Protein AF-A0A6A0A6Q1-F1 (afdb_monomer_lite)

Radius of gyration: 16.37 Å; chains: 1; bounding box: 39×32×51 Å

Structure (mmCIF, N/CA/C/O backbone):
data_AF-A0A6A0A6Q1-F1
#
_entry.id   AF-A0A6A0A6Q1-F1
#
loop_
_atom_site.group_PDB
_atom_site.id
_atom_site.type_symbol
_atom_site.label_atom_id
_atom_site.label_alt_id
_atom_site.label_comp_id
_atom_site.label_asym_id
_atom_site.label_entity_id
_atom_site.label_seq_id
_atom_site.pdbx_PDB_ins_code
_atom_site.Cartn_x
_atom_site.Cartn_y
_atom_site.Cartn_z
_atom_site.occupancy
_atom_site.B_iso_or_equiv
_atom_site.auth_seq_id
_atom_site.auth_comp_id
_atom_site.auth_asym_id
_atom_site.auth_atom_id
_atom_site.pdbx_PDB_model_num
ATOM 1 N N . MET A 1 1 ? 27.043 -17.209 39.460 1.00 42.16 1 MET A N 1
ATOM 2 C CA . MET A 1 1 ? 26.990 -16.586 38.120 1.00 42.16 1 MET A CA 1
ATOM 3 C C . MET A 1 1 ? 26.362 -17.596 37.174 1.00 42.16 1 MET A C 1
ATOM 5 O O . MET A 1 1 ? 27.020 -18.571 36.847 1.00 42.16 1 MET A O 1
ATOM 9 N N . ALA A 1 2 ? 25.077 -17.447 36.843 1.00 36.94 2 ALA A N 1
ATOM 10 C CA . ALA A 1 2 ? 24.372 -18.365 35.948 1.00 36.94 2 ALA A CA 1
ATOM 11 C C . ALA A 1 2 ? 24.228 -17.710 34.570 1.00 36.94 2 ALA A C 1
ATOM 13 O O . ALA A 1 2 ? 23.756 -16.581 34.447 1.00 36.94 2 ALA A O 1
ATOM 14 N N . THR A 1 3 ? 24.717 -18.417 33.561 1.00 47.69 3 THR A N 1
ATOM 15 C CA . THR A 1 3 ? 24.840 -18.020 32.163 1.00 47.69 3 THR A CA 1
ATOM 16 C C . THR A 1 3 ? 23.460 -17.884 31.510 1.00 47.69 3 THR A C 1
ATOM 18 O O . THR A 1 3 ? 22.749 -18.867 31.311 1.00 47.69 3 THR A O 1
ATOM 21 N N . GLN A 1 4 ? 23.064 -16.655 31.159 1.00 45.88 4 GLN A N 1
ATOM 22 C CA . GLN A 1 4 ? 21.865 -16.415 30.352 1.00 45.88 4 GLN A CA 1
ATOM 23 C C . GLN A 1 4 ? 22.077 -16.982 28.945 1.00 45.88 4 GLN A C 1
ATOM 25 O O . GLN A 1 4 ? 22.936 -16.542 28.184 1.00 45.88 4 GLN A O 1
ATOM 30 N N . SER A 1 5 ? 21.306 -18.020 28.636 1.00 46.00 5 SER A N 1
ATOM 31 C CA . SER A 1 5 ? 21.388 -18.813 27.417 1.00 46.00 5 SER A CA 1
ATOM 32 C C . SER A 1 5 ? 20.729 -18.077 26.244 1.00 46.00 5 SER A C 1
ATOM 34 O O . SER A 1 5 ? 19.552 -17.721 26.306 1.00 46.00 5 SER A O 1
ATOM 36 N N . GLY A 1 6 ? 21.478 -17.877 25.158 1.00 49.47 6 GLY A N 1
ATOM 37 C CA . GLY A 1 6 ? 21.059 -17.184 23.936 1.00 49.47 6 GLY A CA 1
ATOM 38 C C . GLY A 1 6 ? 19.984 -17.907 23.114 1.00 49.47 6 GLY A C 1
ATOM 39 O O . GLY A 1 6 ? 20.273 -18.417 22.038 1.00 49.47 6 GLY A O 1
ATOM 40 N N . HIS A 1 7 ? 18.734 -17.888 23.581 1.00 46.94 7 HIS A N 1
ATOM 41 C CA . HIS A 1 7 ? 17.567 -18.445 22.874 1.00 46.94 7 HIS A CA 1
ATOM 42 C C . HIS A 1 7 ? 16.718 -17.395 22.117 1.00 46.94 7 HIS A C 1
ATOM 44 O O . HIS A 1 7 ? 15.744 -17.753 21.464 1.00 46.94 7 HIS A O 1
ATOM 50 N N . GLY A 1 8 ? 17.068 -16.102 22.158 1.00 46.06 8 GLY A N 1
ATOM 51 C CA . GLY A 1 8 ? 16.237 -15.024 21.583 1.00 46.06 8 GLY A CA 1
ATOM 52 C C . GLY A 1 8 ? 16.453 -14.702 20.093 1.00 46.06 8 GLY A C 1
ATOM 53 O O . GLY A 1 8 ? 15.564 -14.155 19.438 1.00 46.06 8 GLY A O 1
ATOM 54 N N . LEU A 1 9 ? 17.617 -15.027 19.518 1.00 50.88 9 LEU A N 1
ATOM 55 C CA . LEU A 1 9 ? 17.980 -14.549 18.172 1.00 50.88 9 LEU A CA 1
ATOM 56 C C . LEU A 1 9 ? 17.527 -15.465 17.024 1.00 50.88 9 LEU A C 1
ATOM 58 O O . LEU A 1 9 ? 17.363 -14.992 15.900 1.00 50.88 9 LEU A O 1
ATOM 62 N N . THR A 1 10 ? 17.321 -16.759 17.271 1.00 50.31 10 THR A N 1
ATOM 63 C CA . THR A 1 10 ? 16.966 -17.728 16.218 1.00 50.31 10 THR A CA 1
ATOM 64 C C . THR A 1 10 ? 15.477 -17.681 15.871 1.00 50.31 10 THR A C 1
ATOM 66 O O . THR A 1 10 ? 15.140 -17.661 14.690 1.00 50.31 10 THR A O 1
ATOM 69 N N . ALA A 1 11 ? 14.598 -17.544 16.872 1.00 48.41 11 ALA A N 1
ATOM 70 C CA . ALA A 1 11 ? 13.151 -17.389 16.681 1.00 48.41 11 ALA A CA 1
ATOM 71 C C . ALA A 1 11 ? 12.774 -16.084 15.952 1.00 48.41 11 ALA A C 1
ATOM 73 O O . ALA A 1 11 ? 11.791 -16.028 15.218 1.00 48.41 11 ALA A O 1
ATOM 74 N N . SER A 1 12 ? 13.581 -15.033 16.118 1.00 52.06 12 SER A N 1
ATOM 75 C CA . SER A 1 12 ? 13.344 -13.727 15.491 1.00 52.06 12 SER A CA 1
ATOM 76 C C . SER A 1 12 ? 13.622 -13.742 13.980 1.00 52.06 12 SER A C 1
ATOM 78 O O . SER A 1 12 ? 12.890 -13.129 13.207 1.00 52.06 12 SER A O 1
ATOM 80 N N . LYS A 1 13 ? 14.650 -14.478 13.530 1.00 53.12 13 LYS A N 1
ATOM 81 C CA . LYS A 1 13 ? 15.031 -14.551 12.106 1.00 53.12 13 LYS A CA 1
ATOM 82 C C . LYS A 1 13 ? 14.048 -15.369 11.268 1.00 53.12 13 LYS A C 1
ATOM 84 O O . LYS A 1 13 ? 13.750 -14.987 10.138 1.00 53.12 13 LYS A O 1
ATOM 89 N N . SER A 1 14 ? 13.529 -16.469 11.814 1.00 58.34 14 SER A N 1
ATOM 90 C CA . SER A 1 14 ? 12.492 -17.269 11.152 1.00 58.34 14 SER A CA 1
ATOM 91 C C . SER A 1 14 ? 11.183 -16.490 11.005 1.00 58.34 14 SER A C 1
ATOM 93 O O . SER A 1 14 ? 10.527 -16.595 9.972 1.00 58.34 14 SER A O 1
ATOM 95 N N . ASN A 1 15 ? 10.848 -15.638 11.978 1.00 63.56 15 ASN A N 1
ATOM 96 C CA . ASN A 1 15 ? 9.628 -14.833 11.951 1.00 63.56 15 ASN A CA 1
ATOM 97 C C . ASN A 1 15 ? 9.647 -13.750 10.853 1.00 63.56 15 ASN A C 1
ATOM 99 O O . ASN A 1 15 ? 8.676 -13.601 10.120 1.00 63.56 15 ASN A O 1
ATOM 103 N N . VAL A 1 16 ? 10.779 -13.062 10.659 1.00 65.25 16 VAL A N 1
ATOM 104 C CA . VAL A 1 16 ? 10.967 -12.042 9.602 1.00 65.25 16 VAL A CA 1
ATOM 105 C C . VAL A 1 16 ? 10.774 -12.642 8.205 1.00 65.25 16 VAL A C 1
ATOM 107 O O . VAL A 1 16 ? 10.022 -12.099 7.395 1.00 65.25 16 VAL A O 1
ATOM 110 N N . ALA A 1 17 ? 11.412 -13.782 7.919 1.00 67.44 17 ALA A N 1
ATOM 111 C CA . ALA A 1 17 ? 11.296 -14.444 6.618 1.00 67.44 17 ALA A CA 1
ATOM 112 C C . ALA A 1 17 ? 9.873 -14.976 6.365 1.00 67.44 17 ALA A C 1
ATOM 114 O O . ALA A 1 17 ? 9.361 -14.910 5.246 1.00 67.44 17 ALA A O 1
ATOM 115 N N . GLN A 1 18 ? 9.214 -15.474 7.411 1.00 64.75 18 GLN A N 1
ATOM 116 C CA . GLN A 1 18 ? 7.844 -15.968 7.331 1.00 64.75 18 GLN A CA 1
ATOM 117 C C . GLN A 1 18 ? 6.838 -14.821 7.150 1.00 64.75 18 GLN A C 1
ATOM 119 O O . GLN A 1 18 ? 5.931 -14.933 6.327 1.00 64.75 18 GLN A O 1
ATOM 124 N N . GLN A 1 19 ? 7.044 -13.688 7.825 1.00 65.88 19 GLN A N 1
ATOM 125 C CA . GLN A 1 19 ? 6.246 -12.477 7.654 1.00 65.88 19 GLN A CA 1
ATOM 126 C C . GLN A 1 19 ? 6.413 -11.878 6.253 1.00 65.88 19 GLN A C 1
ATOM 128 O O . GLN A 1 19 ? 5.410 -11.574 5.612 1.00 65.88 19 GLN A O 1
ATOM 133 N N . ALA A 1 20 ? 7.640 -11.805 5.725 1.00 67.62 20 ALA A N 1
ATOM 134 C CA . ALA A 1 20 ? 7.889 -11.381 4.344 1.00 67.62 20 ALA A CA 1
ATOM 135 C C . ALA A 1 20 ? 7.085 -12.226 3.340 1.00 67.62 20 ALA A C 1
ATOM 137 O O . ALA A 1 20 ? 6.403 -11.696 2.466 1.00 67.62 20 ALA A O 1
ATOM 138 N N . LYS A 1 21 ? 7.102 -13.553 3.517 1.00 68.25 21 LYS A N 1
ATOM 139 C CA . LYS A 1 21 ? 6.391 -14.498 2.647 1.00 68.25 21 LYS A CA 1
ATOM 140 C C . LYS A 1 21 ? 4.870 -14.329 2.715 1.00 68.25 21 LYS A C 1
ATOM 142 O O . LYS A 1 21 ? 4.198 -14.395 1.687 1.00 68.25 21 LYS A O 1
ATOM 147 N N . LEU A 1 22 ? 4.326 -14.085 3.907 1.00 66.44 22 LEU A N 1
ATOM 148 C CA . LEU A 1 22 ? 2.901 -13.797 4.093 1.00 66.44 22 LEU A CA 1
ATOM 149 C C . LEU A 1 22 ? 2.504 -12.469 3.444 1.00 66.44 22 LEU A C 1
ATOM 151 O O . LEU A 1 22 ? 1.421 -12.365 2.880 1.00 66.44 22 LEU A O 1
ATOM 155 N N . MET A 1 23 ? 3.385 -11.471 3.473 1.00 69.69 23 MET A N 1
ATOM 156 C CA . MET A 1 23 ? 3.120 -10.164 2.876 1.00 69.69 23 MET A CA 1
ATOM 157 C C . MET A 1 23 ? 3.239 -10.180 1.349 1.00 69.69 23 MET A C 1
ATOM 159 O O . MET A 1 23 ? 2.460 -9.503 0.693 1.00 69.69 23 MET A O 1
ATOM 163 N N . ASP A 1 24 ? 4.114 -10.996 0.758 1.00 70.25 24 ASP A N 1
ATOM 164 C CA . ASP A 1 24 ? 4.210 -11.166 -0.705 1.00 70.25 24 ASP A CA 1
ATOM 165 C C . ASP A 1 24 ? 3.128 -12.099 -1.304 1.00 70.25 24 ASP A C 1
ATOM 167 O O . ASP A 1 24 ? 3.018 -12.232 -2.530 1.00 70.25 24 ASP A O 1
ATOM 171 N N . SER A 1 25 ? 2.319 -12.752 -0.462 1.00 79.06 25 SER A N 1
ATOM 172 C CA . SER A 1 25 ? 1.286 -13.701 -0.896 1.00 79.06 25 SER A CA 1
ATOM 173 C C . SER A 1 25 ? 0.161 -13.026 -1.692 1.00 79.06 25 SER A C 1
ATOM 175 O O . SER A 1 25 ? -0.209 -11.880 -1.441 1.00 79.06 25 SER A O 1
ATOM 177 N N . ALA A 1 26 ? -0.411 -13.745 -2.662 1.00 74.31 26 ALA A N 1
ATOM 178 C CA . ALA A 1 26 ? -1.512 -13.230 -3.475 1.00 74.31 26 ALA A CA 1
ATOM 179 C C . ALA A 1 26 ? -2.716 -12.842 -2.597 1.00 74.31 26 ALA A C 1
ATOM 181 O O . ALA A 1 26 ? -3.099 -13.584 -1.694 1.00 74.31 26 ALA A O 1
ATOM 182 N N . GLY A 1 27 ? -3.311 -11.678 -2.871 1.00 77.06 27 GLY A N 1
ATOM 183 C CA . GLY A 1 27 ? -4.449 -11.157 -2.106 1.00 77.06 27 GLY A CA 1
ATOM 184 C C . GLY A 1 27 ? -4.084 -10.233 -0.943 1.00 77.06 27 GLY A C 1
ATOM 185 O O . GLY A 1 27 ? -4.985 -9.687 -0.316 1.00 77.06 27 GLY A O 1
ATOM 186 N N . THR A 1 28 ? -2.801 -10.005 -0.656 1.00 84.81 28 TH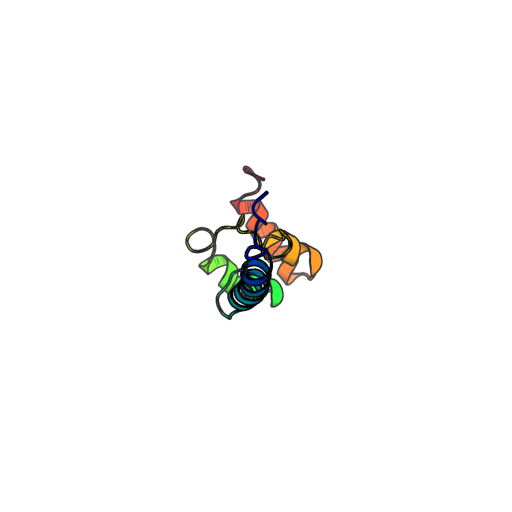R A N 1
ATOM 187 C CA . THR A 1 28 ? -2.390 -9.013 0.349 1.00 84.81 28 THR A CA 1
ATOM 188 C C . THR A 1 28 ? -2.271 -7.610 -0.251 1.00 84.81 28 THR A C 1
ATOM 190 O O . THR A 1 28 ? -2.078 -7.427 -1.457 1.00 84.81 28 THR A O 1
ATOM 193 N N . ALA A 1 29 ? -2.301 -6.588 0.610 1.00 85.88 29 ALA A N 1
ATOM 194 C CA . ALA A 1 29 ? -2.064 -5.209 0.187 1.00 85.88 29 ALA A CA 1
ATOM 195 C C . ALA A 1 29 ? -0.664 -5.011 -0.422 1.00 85.88 29 ALA A C 1
ATOM 197 O O . ALA A 1 29 ? -0.520 -4.254 -1.376 1.00 85.88 29 ALA A O 1
ATOM 198 N N . TRP A 1 30 ? 0.361 -5.705 0.083 1.00 86.25 30 TRP A N 1
ATOM 199 C CA . TRP A 1 30 ? 1.731 -5.605 -0.437 1.00 86.25 30 TRP A CA 1
ATOM 200 C C . TRP A 1 30 ? 1.841 -6.196 -1.831 1.00 86.25 30 TRP A C 1
ATOM 202 O O . TRP A 1 30 ? 2.434 -5.573 -2.706 1.00 86.25 30 TRP A O 1
ATOM 212 N N . HIS A 1 31 ? 1.212 -7.347 -2.061 1.00 86.94 31 HIS A N 1
ATOM 213 C CA . HIS A 1 31 ? 1.117 -7.928 -3.389 1.00 86.94 31 HIS A CA 1
ATOM 214 C C . HIS A 1 31 ? 0.389 -6.975 -4.346 1.00 86.94 31 HIS A C 1
ATOM 216 O O . HIS A 1 31 ? 0.902 -6.651 -5.414 1.00 86.94 31 HIS A O 1
ATOM 222 N N . ALA A 1 32 ? -0.762 -6.436 -3.939 1.00 88.94 32 ALA A N 1
ATOM 223 C CA . ALA A 1 32 ? -1.517 -5.493 -4.758 1.00 88.94 32 ALA A CA 1
ATOM 224 C C . ALA A 1 32 ? -0.702 -4.234 -5.115 1.00 88.94 32 ALA A C 1
ATOM 226 O O . ALA A 1 32 ? -0.717 -3.801 -6.265 1.00 88.94 32 ALA A O 1
ATOM 227 N N . VAL A 1 33 ? 0.067 -3.689 -4.167 1.00 89.19 33 VAL A N 1
ATOM 228 C CA . VAL A 1 33 ? 0.995 -2.575 -4.414 1.00 89.19 33 VAL A CA 1
ATOM 229 C C . VAL A 1 33 ? 2.116 -2.990 -5.364 1.00 89.19 33 VAL A C 1
ATOM 231 O O . VAL A 1 33 ? 2.380 -2.280 -6.327 1.00 89.19 33 VAL A O 1
ATOM 234 N N . LYS A 1 34 ? 2.753 -4.142 -5.145 1.00 86.25 34 LYS A N 1
ATOM 235 C CA . LYS A 1 34 ? 3.885 -4.620 -5.953 1.00 86.25 34 LYS A CA 1
ATOM 236 C C . LYS A 1 34 ? 3.540 -4.770 -7.431 1.00 86.25 34 LYS A C 1
ATOM 238 O O . LYS A 1 34 ? 4.352 -4.434 -8.287 1.00 86.25 34 LYS A O 1
ATOM 243 N N . TYR A 1 35 ? 2.324 -5.228 -7.715 1.00 88.12 35 TYR A N 1
ATOM 244 C CA . TYR A 1 35 ? 1.816 -5.405 -9.075 1.00 88.12 35 TYR A CA 1
ATOM 245 C C . TYR A 1 35 ? 0.988 -4.215 -9.585 1.00 88.12 35 TYR A C 1
ATOM 247 O O . TYR A 1 35 ? 0.465 -4.269 -10.694 1.00 88.12 35 TYR A O 1
ATOM 255 N N . GLY A 1 36 ? 0.843 -3.139 -8.802 1.00 88.38 36 GLY A N 1
ATOM 256 C CA . GLY A 1 36 ? 0.054 -1.969 -9.196 1.00 88.38 36 GLY A CA 1
ATOM 257 C C . GLY A 1 36 ? -1.441 -2.259 -9.388 1.00 88.38 36 GLY A C 1
ATOM 258 O O . GLY A 1 36 ? -2.109 -1.562 -10.150 1.00 88.38 36 GLY A O 1
ATOM 259 N N . ASN A 1 37 ? -1.978 -3.282 -8.721 1.00 90.75 37 ASN A N 1
ATOM 260 C CA . ASN A 1 37 ? -3.374 -3.687 -8.834 1.00 90.75 37 ASN A CA 1
ATOM 261 C C . ASN A 1 37 ? -4.275 -2.796 -7.964 1.00 90.75 37 ASN A C 1
ATOM 263 O O . ASN A 1 37 ? -4.513 -3.060 -6.781 1.00 90.75 37 ASN A O 1
ATOM 267 N N . LEU A 1 38 ? -4.786 -1.728 -8.577 1.00 88.38 38 LEU A N 1
ATOM 268 C CA . LEU A 1 38 ? -5.659 -0.765 -7.915 1.00 88.38 38 LEU A CA 1
ATOM 269 C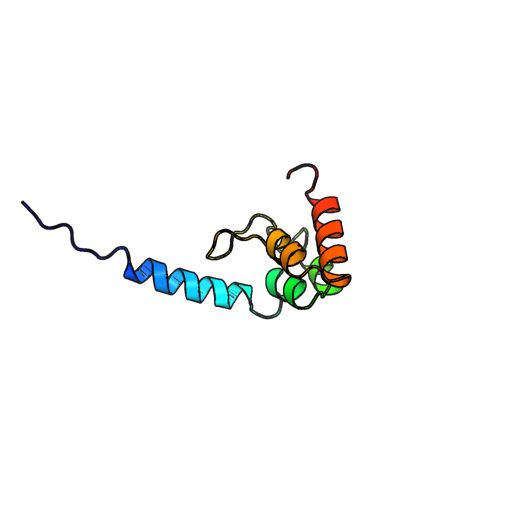 C . LEU A 1 38 ? -7.003 -1.382 -7.496 1.00 88.38 38 LEU A C 1
ATOM 271 O O . LEU A 1 38 ? -7.478 -1.105 -6.399 1.00 88.38 38 LEU A O 1
ATOM 275 N N . GLU A 1 39 ? -7.589 -2.254 -8.321 1.00 90.00 39 GLU A N 1
ATOM 276 C CA . GLU A 1 39 ? -8.870 -2.904 -8.014 1.00 90.00 39 GLU A CA 1
ATOM 277 C C . GLU A 1 39 ? -8.770 -3.717 -6.717 1.00 90.00 39 GLU A C 1
ATOM 279 O O . GLU A 1 39 ? -9.596 -3.573 -5.813 1.00 90.00 39 GLU A O 1
ATOM 284 N N . MET A 1 40 ? -7.707 -4.511 -6.577 1.00 89.69 40 MET A N 1
AT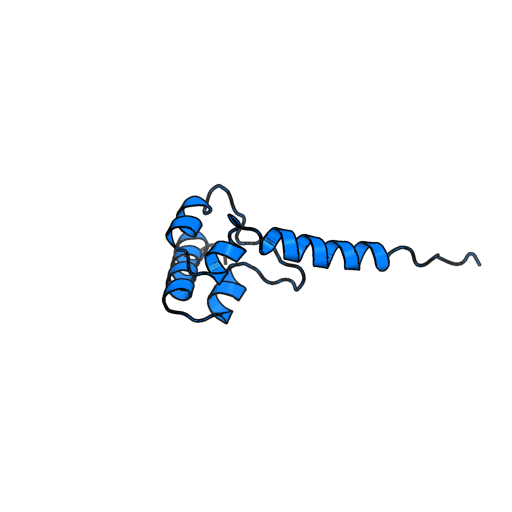OM 285 C CA . MET A 1 40 ? -7.456 -5.282 -5.363 1.00 89.69 40 MET A CA 1
ATOM 286 C C . MET A 1 40 ? -7.256 -4.368 -4.147 1.00 89.69 40 MET A C 1
ATOM 288 O O . MET A 1 40 ? -7.829 -4.633 -3.092 1.00 89.69 40 MET A O 1
ATOM 292 N N . ILE A 1 41 ? -6.528 -3.256 -4.289 1.00 89.88 41 ILE A N 1
ATOM 293 C CA . ILE A 1 41 ? -6.346 -2.293 -3.193 1.00 89.88 41 ILE A CA 1
ATOM 294 C C . ILE A 1 41 ? -7.665 -1.702 -2.704 1.00 89.88 41 ILE A C 1
ATOM 296 O O . ILE A 1 41 ? -7.862 -1.586 -1.496 1.00 89.88 41 ILE A O 1
ATOM 300 N N . THR A 1 42 ? -8.578 -1.371 -3.616 1.00 89.12 42 THR A N 1
ATOM 301 C CA . THR A 1 42 ? -9.887 -0.811 -3.246 1.00 89.12 42 THR A CA 1
ATOM 302 C C . THR A 1 42 ? -10.810 -1.822 -2.564 1.00 89.12 42 THR A C 1
ATOM 304 O O . THR A 1 42 ? -11.727 -1.422 -1.859 1.00 89.12 42 THR A O 1
ATOM 307 N N . LYS A 1 43 ? -10.573 -3.129 -2.748 1.00 89.56 43 LYS A N 1
ATOM 308 C CA . LYS A 1 43 ? -11.290 -4.195 -2.027 1.00 89.56 43 LYS A CA 1
ATOM 309 C C . LYS A 1 43 ? -10.697 -4.446 -0.640 1.00 89.56 43 LYS A C 1
ATOM 311 O O . LYS A 1 43 ? -11.425 -4.792 0.287 1.00 89.56 43 LYS A O 1
ATOM 316 N N . LEU A 1 44 ? -9.380 -4.287 -0.503 1.00 87.12 44 LEU A N 1
ATOM 317 C CA . LEU A 1 44 ? -8.663 -4.528 0.749 1.00 87.12 44 LEU A CA 1
ATOM 318 C C . LEU A 1 44 ? -8.797 -3.367 1.736 1.00 87.12 44 LEU A C 1
ATOM 320 O O . LEU A 1 44 ? -8.958 -3.587 2.937 1.00 87.12 44 LEU A O 1
ATOM 324 N N . PHE A 1 45 ? -8.744 -2.130 1.249 1.00 84.75 45 PHE A N 1
ATOM 325 C CA . PHE A 1 45 ? -8.895 -0.939 2.074 1.00 84.75 45 PHE A CA 1
ATOM 326 C C . PHE A 1 45 ? -10.297 -0.341 1.946 1.00 84.75 45 PHE A C 1
ATOM 328 O O . PHE A 1 45 ? -10.842 -0.308 0.848 1.00 84.75 45 PHE A O 1
ATOM 335 N N . PRO A 1 46 ? -10.875 0.189 3.040 1.00 79.88 46 PRO A N 1
ATOM 336 C CA . PRO A 1 46 ? -10.298 0.309 4.386 1.00 79.88 46 PRO A CA 1
ATOM 337 C C . PRO A 1 46 ? -10.565 -0.886 5.326 1.00 79.88 46 PRO A C 1
ATOM 339 O O . PRO A 1 46 ? -10.086 -0.880 6.454 1.00 79.88 46 PRO A O 1
ATOM 342 N N . SER A 1 47 ? -11.350 -1.885 4.912 1.00 79.88 47 SER A N 1
ATOM 343 C CA . SER A 1 47 ? -11.979 -2.836 5.847 1.00 79.88 47 SER A CA 1
ATOM 344 C C . SER A 1 47 ? -11.160 -4.085 6.186 1.00 79.88 47 SER A C 1
ATOM 346 O O . SER A 1 47 ? -11.372 -4.665 7.246 1.00 79.88 47 SER A O 1
ATOM 348 N N . GLN A 1 48 ? -10.266 -4.534 5.302 1.00 80.31 48 GLN A N 1
ATOM 349 C CA . GLN A 1 48 ? -9.573 -5.829 5.430 1.00 80.31 48 GLN A CA 1
ATOM 350 C C . GLN A 1 48 ? -8.066 -5.696 5.667 1.00 80.31 48 GLN A C 1
ATOM 352 O O . GLN A 1 48 ? -7.401 -6.679 5.989 1.00 80.31 48 GLN A O 1
ATOM 357 N N . CYS A 1 49 ? -7.507 -4.498 5.498 1.00 81.00 49 CYS A N 1
ATOM 358 C CA . CYS A 1 49 ? -6.079 -4.253 5.637 1.00 81.00 49 CYS A CA 1
ATOM 359 C C . CYS A 1 49 ? -5.786 -3.057 6.537 1.00 81.00 49 CYS A C 1
ATOM 361 O O . CYS A 1 49 ? -6.466 -2.034 6.507 1.00 81.00 49 CYS A O 1
ATOM 363 N N . ASN A 1 50 ? -4.705 -3.187 7.304 1.00 81.56 50 ASN A N 1
ATOM 364 C CA . ASN A 1 50 ? -4.156 -2.120 8.122 1.00 81.56 50 ASN A CA 1
ATOM 365 C C . ASN A 1 50 ? -2.972 -1.471 7.389 1.00 81.56 50 ASN A C 1
ATOM 367 O O . ASN A 1 50 ? -1.948 -2.115 7.160 1.00 81.56 50 ASN A O 1
ATOM 371 N N . VAL A 1 51 ? -3.108 -0.188 7.047 1.00 79.06 51 VAL A N 1
ATOM 372 C CA . VAL A 1 51 ? -2.082 0.589 6.325 1.00 79.06 51 VAL A CA 1
ATOM 373 C C . VAL A 1 51 ? -0.825 0.806 7.173 1.00 79.06 51 VAL A C 1
ATOM 375 O O . VAL A 1 51 ? 0.261 1.015 6.639 1.00 79.06 51 VAL A O 1
ATOM 378 N N . TYR A 1 52 ? -0.962 0.726 8.499 1.00 80.38 52 TYR A N 1
ATOM 379 C CA . TYR A 1 52 ? 0.118 0.917 9.463 1.00 80.38 52 TYR A CA 1
ATOM 380 C C . TYR A 1 52 ? 0.847 -0.379 9.812 1.00 80.38 52 TYR A C 1
ATOM 382 O O . TYR A 1 52 ? 1.814 -0.341 10.576 1.00 80.38 52 TYR A O 1
ATOM 390 N N . SER A 1 53 ? 0.397 -1.523 9.283 1.00 82.06 53 SER A N 1
ATOM 391 C CA . SER A 1 53 ? 1.135 -2.770 9.441 1.00 82.06 53 SER A CA 1
ATOM 392 C C . SER A 1 53 ? 2.543 -2.594 8.884 1.00 82.06 53 SER A C 1
ATOM 394 O O . SER A 1 53 ? 2.740 -2.061 7.792 1.00 82.06 53 SER A O 1
ATOM 396 N N . LYS A 1 54 ? 3.531 -3.016 9.667 1.00 83.12 54 LYS A N 1
ATOM 397 C CA . LYS A 1 54 ? 4.938 -2.925 9.296 1.00 83.12 54 LYS A CA 1
ATOM 398 C C . LYS A 1 54 ? 5.428 -4.283 8.834 1.00 83.12 54 LYS A C 1
ATOM 400 O O . LYS A 1 54 ? 5.112 -5.304 9.446 1.00 83.12 54 LYS A O 1
ATOM 405 N N . GLY A 1 55 ? 6.179 -4.258 7.749 1.00 78.31 55 GLY A N 1
ATOM 406 C CA . GLY A 1 55 ? 6.928 -5.382 7.249 1.00 78.31 55 GLY A CA 1
ATOM 407 C C . GLY A 1 55 ? 8.198 -5.622 8.054 1.00 78.31 55 GLY A C 1
ATOM 408 O O . GLY A 1 55 ? 8.458 -4.947 9.058 1.00 78.31 55 GLY A O 1
ATOM 409 N N . PRO A 1 56 ? 8.992 -6.608 7.628 1.00 75.56 56 PRO A N 1
ATOM 410 C CA . PRO A 1 56 ? 10.132 -7.079 8.394 1.00 75.56 56 PRO A CA 1
ATOM 411 C C . PRO A 1 56 ? 11.254 -6.043 8.555 1.00 75.56 56 PRO A C 1
ATOM 413 O O . PRO A 1 56 ? 12.043 -6.165 9.490 1.00 75.56 56 PRO A O 1
ATOM 416 N N . VAL A 1 57 ? 11.324 -5.020 7.691 1.00 79.56 57 VAL A N 1
ATOM 417 C CA . VAL A 1 57 ? 12.270 -3.896 7.825 1.00 79.56 57 VAL A CA 1
ATOM 418 C C . VAL A 1 57 ? 11.599 -2.613 8.329 1.00 79.56 57 VAL A C 1
ATOM 420 O O . VAL A 1 57 ? 12.197 -1.540 8.306 1.00 79.56 57 VAL A O 1
ATOM 423 N N . GLY A 1 58 ? 10.363 -2.707 8.830 1.00 81.12 58 GLY A N 1
ATOM 424 C CA . GLY A 1 58 ? 9.593 -1.557 9.305 1.00 81.12 58 GLY A CA 1
ATOM 425 C C . GLY A 1 58 ? 8.850 -0.805 8.197 1.00 81.12 58 GLY A C 1
ATOM 426 O O . GLY A 1 58 ? 8.264 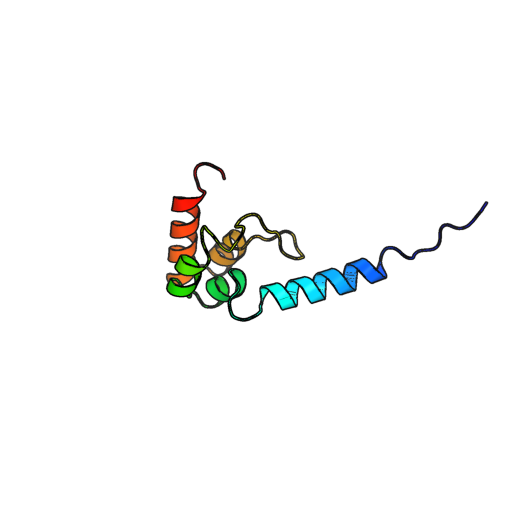0.247 8.459 1.00 81.12 58 GLY A O 1
ATOM 427 N N . GLU A 1 59 ? 8.859 -1.321 6.968 1.00 84.31 59 GLU A N 1
ATOM 428 C CA . GLU A 1 59 ? 8.205 -0.727 5.813 1.00 84.31 59 GLU A CA 1
ATOM 429 C C . GLU A 1 59 ? 6.689 -0.945 5.839 1.00 84.31 59 GLU A C 1
ATOM 431 O O . GLU A 1 59 ? 6.214 -2.010 6.212 1.00 84.31 59 GLU A O 1
ATOM 436 N N . ASN A 1 60 ? 5.902 0.043 5.425 1.00 86.88 60 ASN A N 1
ATOM 437 C CA . ASN A 1 60 ? 4.461 -0.112 5.256 1.00 86.88 60 ASN A CA 1
ATOM 438 C C . ASN A 1 60 ? 4.125 -0.233 3.756 1.00 86.88 60 ASN A C 1
ATOM 440 O O . ASN A 1 60 ? 4.973 0.004 2.889 1.00 86.88 60 ASN A O 1
ATOM 444 N N . CYS A 1 61 ? 2.876 -0.567 3.426 1.00 84.88 61 CYS A N 1
ATOM 445 C CA . CYS A 1 61 ? 2.445 -0.683 2.030 1.00 84.88 61 CYS A CA 1
ATOM 446 C C . CYS A 1 61 ? 2.600 0.643 1.264 1.00 84.88 61 CYS A C 1
ATOM 448 O O . CYS A 1 61 ? 2.781 0.645 0.048 1.00 84.88 61 CYS A O 1
ATOM 450 N N . PHE A 1 62 ? 2.575 1.769 1.981 1.00 87.88 62 PHE A N 1
ATOM 451 C CA . PHE A 1 62 ? 2.789 3.097 1.423 1.00 87.88 62 PHE A CA 1
ATOM 452 C C . PHE A 1 62 ? 4.249 3.324 0.990 1.00 87.88 62 PHE A C 1
ATOM 454 O O . PHE A 1 62 ? 4.485 3.797 -0.120 1.00 87.88 62 PHE A O 1
ATOM 461 N N . HIS A 1 63 ? 5.230 2.902 1.794 1.00 86.81 63 HIS A N 1
ATOM 462 C CA . HIS A 1 63 ? 6.652 2.935 1.449 1.00 86.81 63 HIS A CA 1
ATOM 463 C C . HIS A 1 63 ? 6.918 2.121 0.186 1.00 86.81 63 HIS A C 1
ATOM 465 O O . HIS A 1 63 ? 7.606 2.598 -0.712 1.00 86.81 63 HIS A O 1
ATOM 471 N N . VAL A 1 64 ? 6.326 0.927 0.078 1.00 86.88 64 VAL A N 1
ATOM 472 C CA . VAL A 1 64 ? 6.477 0.080 -1.115 1.00 86.88 64 VAL A CA 1
ATOM 473 C C . VAL A 1 64 ? 5.864 0.751 -2.351 1.00 86.88 64 VAL A C 1
ATOM 475 O O . VAL A 1 64 ? 6.462 0.724 -3.426 1.00 86.88 64 VAL A O 1
ATOM 478 N N . ALA A 1 65 ? 4.710 1.410 -2.208 1.00 89.50 65 ALA A N 1
ATOM 479 C CA . ALA A 1 65 ? 4.054 2.104 -3.316 1.00 89.50 65 ALA A CA 1
ATOM 480 C C . ALA A 1 65 ? 4.900 3.267 -3.860 1.00 89.50 65 ALA A C 1
ATOM 482 O O . ALA A 1 65 ? 4.989 3.448 -5.080 1.00 89.50 65 ALA A O 1
ATOM 483 N N . LEU A 1 66 ? 5.542 4.016 -2.957 1.00 89.38 66 LEU A N 1
ATOM 484 C CA . LEU A 1 66 ? 6.454 5.108 -3.293 1.00 89.38 66 LEU A CA 1
ATOM 485 C C . LEU A 1 66 ? 7.790 4.609 -3.852 1.00 89.38 66 LEU A C 1
ATOM 487 O O . LEU A 1 66 ? 8.298 5.204 -4.795 1.00 89.38 66 LEU A O 1
ATOM 491 N N . LEU A 1 67 ? 8.332 3.509 -3.321 1.0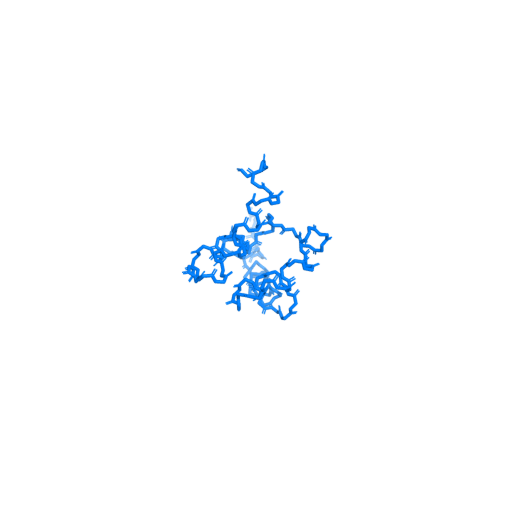0 88.38 67 LEU A N 1
ATOM 492 C CA . LEU A 1 67 ? 9.585 2.912 -3.790 1.00 88.38 67 LEU A CA 1
ATOM 493 C C . LEU A 1 67 ? 9.497 2.474 -5.257 1.00 88.38 67 LEU A C 1
ATOM 495 O O . LEU A 1 67 ? 10.428 2.701 -6.023 1.00 88.38 67 LEU A O 1
ATOM 499 N N . LEU A 1 68 ? 8.384 1.849 -5.651 1.00 87.25 68 LEU A N 1
ATOM 500 C CA . LEU A 1 68 ? 8.193 1.361 -7.021 1.00 87.25 68 LEU A CA 1
ATOM 501 C C . LEU A 1 68 ? 7.977 2.490 -8.031 1.00 87.25 68 LEU A C 1
ATOM 503 O O . LEU A 1 68 ? 8.302 2.323 -9.202 1.00 87.25 68 LEU A O 1
ATOM 507 N N . ASN A 1 69 ? 7.431 3.624 -7.583 1.00 88.06 69 ASN A N 1
ATOM 508 C CA . ASN A 1 69 ? 7.286 4.856 -8.360 1.00 88.06 69 ASN A CA 1
ATOM 509 C C . ASN A 1 69 ? 6.730 4.678 -9.795 1.00 88.06 69 ASN A C 1
ATOM 511 O O . ASN A 1 69 ? 7.127 5.373 -10.729 1.00 88.06 69 ASN A O 1
ATOM 515 N N . THR A 1 70 ? 5.799 3.744 -9.990 1.00 90.81 70 THR A N 1
ATOM 516 C CA . THR A 1 70 ? 5.086 3.568 -11.264 1.00 90.81 70 THR A CA 1
ATOM 517 C C . THR A 1 70 ? 3.780 4.366 -11.247 1.00 90.81 70 THR A C 1
ATOM 519 O O . THR A 1 70 ? 3.243 4.616 -10.165 1.00 90.81 70 THR A O 1
ATOM 522 N N . PRO A 1 71 ? 3.192 4.726 -12.404 1.00 91.25 71 PRO A N 1
ATOM 523 C CA . PRO A 1 71 ? 1.899 5.414 -12.439 1.00 91.25 71 PRO A CA 1
ATOM 524 C C . PRO A 1 71 ? 0.802 4.681 -11.650 1.00 91.25 71 PRO A C 1
ATOM 526 O O . PRO A 1 71 ? 0.025 5.309 -10.928 1.00 91.25 71 PRO A O 1
ATOM 529 N N . SER A 1 72 ? 0.784 3.348 -11.725 1.00 89.44 72 SER A N 1
ATOM 530 C CA . SER A 1 72 ? -0.175 2.494 -11.021 1.00 89.44 72 SER A CA 1
ATOM 531 C C . SER A 1 72 ? 0.043 2.507 -9.506 1.00 89.44 72 SER A C 1
ATOM 533 O O . SER A 1 72 ? -0.910 2.663 -8.741 1.00 89.44 72 SER A O 1
ATOM 535 N N . THR A 1 73 ? 1.294 2.411 -9.043 1.00 91.06 73 THR A N 1
ATOM 536 C CA . THR A 1 73 ? 1.602 2.455 -7.603 1.00 91.06 73 THR A CA 1
ATOM 537 C C . THR A 1 73 ? 1.444 3.853 -7.013 1.00 91.06 73 THR A C 1
ATOM 539 O O . THR A 1 73 ? 1.013 3.985 -5.871 1.00 91.06 73 THR A O 1
ATOM 542 N N . LEU A 1 74 ? 1.672 4.904 -7.802 1.00 92.19 74 LEU A N 1
ATOM 543 C CA . LEU A 1 74 ? 1.342 6.286 -7.449 1.00 92.19 74 LEU A CA 1
ATOM 544 C C . LEU A 1 74 ? -0.166 6.505 -7.306 1.00 92.19 74 LEU A C 1
ATOM 546 O O . LEU A 1 74 ? -0.592 7.215 -6.395 1.00 92.19 74 LEU A O 1
ATOM 550 N N . ALA A 1 75 ? -0.988 5.901 -8.168 1.00 92.44 75 ALA A N 1
ATOM 551 C CA . ALA A 1 75 ? -2.442 5.953 -8.022 1.00 92.44 75 ALA A CA 1
ATOM 552 C C . ALA A 1 75 ? -2.897 5.282 -6.714 1.00 92.44 75 ALA A C 1
ATOM 554 O O . ALA A 1 75 ? -3.720 5.842 -5.987 1.00 92.44 75 ALA A O 1
ATOM 555 N N . ILE A 1 76 ? -2.292 4.141 -6.366 1.00 91.12 76 ILE A N 1
ATOM 556 C CA . ILE A 1 76 ? -2.506 3.468 -5.078 1.00 91.12 76 ILE A CA 1
ATOM 557 C C . ILE A 1 76 ? -2.057 4.357 -3.910 1.00 91.12 76 ILE A C 1
ATOM 559 O O . ILE A 1 76 ? -2.808 4.537 -2.956 1.00 91.12 76 ILE A O 1
ATOM 563 N N . ALA A 1 77 ? -0.874 4.970 -3.987 1.00 90.88 77 ALA A N 1
ATOM 564 C CA . ALA A 1 77 ? -0.379 5.876 -2.954 1.00 90.88 77 ALA A CA 1
ATOM 565 C C . ALA A 1 77 ? -1.332 7.066 -2.742 1.00 90.88 77 ALA A C 1
ATOM 567 O O . ALA A 1 77 ? -1.711 7.362 -1.611 1.00 90.88 77 ALA A O 1
ATOM 568 N N . LYS A 1 78 ? -1.803 7.703 -3.823 1.00 90.88 78 LYS A N 1
ATOM 569 C CA . LYS A 1 78 ? -2.806 8.781 -3.756 1.00 90.88 78 LYS A CA 1
ATOM 570 C C . LYS A 1 78 ? -4.107 8.314 -3.106 1.00 90.88 78 LYS A C 1
ATOM 572 O O . LYS A 1 78 ? -4.688 9.050 -2.311 1.00 90.88 78 LYS A O 1
ATOM 577 N N . TYR A 1 79 ? -4.559 7.102 -3.421 1.00 90.31 79 TYR A N 1
ATOM 578 C CA . TYR A 1 79 ? -5.743 6.511 -2.803 1.00 90.31 79 TYR A CA 1
ATOM 579 C C . TYR A 1 79 ? -5.557 6.305 -1.292 1.00 90.31 79 TYR A C 1
ATOM 581 O O . TYR A 1 79 ? -6.414 6.716 -0.510 1.00 90.31 79 TYR A O 1
ATOM 589 N N . LEU A 1 80 ? -4.410 5.769 -0.867 1.00 87.56 80 LEU A N 1
ATOM 590 C CA . LEU A 1 80 ? -4.081 5.595 0.551 1.00 87.56 80 LEU A CA 1
ATOM 591 C C . LEU A 1 80 ? -3.983 6.939 1.292 1.00 87.56 80 LEU A C 1
ATOM 593 O O . LEU A 1 80 ? -4.528 7.065 2.384 1.00 87.56 80 LEU A O 1
ATOM 597 N N . VAL A 1 81 ? -3.378 7.967 0.686 1.00 89.06 81 VAL A N 1
ATOM 598 C CA . VAL A 1 81 ? -3.341 9.334 1.247 1.00 89.06 81 VAL A CA 1
ATOM 599 C C . VAL A 1 81 ? -4.743 9.924 1.360 1.00 89.06 81 VAL A C 1
ATOM 601 O O . VAL A 1 81 ? -5.056 10.584 2.343 1.00 89.06 81 VAL A O 1
ATOM 604 N N . LYS A 1 82 ? -5.633 9.674 0.398 1.00 88.38 82 LYS A N 1
ATOM 605 C CA . LYS A 1 82 ? -7.018 10.156 0.484 1.00 88.38 82 LYS A CA 1
ATOM 606 C C . LYS A 1 82 ? -7.780 9.529 1.657 1.00 88.38 82 LYS A C 1
ATOM 608 O O . LYS A 1 82 ? -8.602 10.209 2.265 1.00 88.38 82 LYS A O 1
ATOM 613 N N . LEU A 1 83 ? -7.518 8.259 1.966 1.00 85.56 83 LEU A N 1
ATOM 614 C CA . LEU A 1 83 ? -8.163 7.547 3.072 1.00 85.56 83 LEU A CA 1
ATOM 615 C C . LEU A 1 83 ? -7.558 7.892 4.438 1.00 85.56 83 LEU A C 1
ATOM 617 O O . LEU A 1 83 ? -8.296 8.125 5.392 1.00 85.56 83 LEU A O 1
ATOM 621 N N . TYR A 1 84 ? -6.229 7.933 4.529 1.00 83.12 84 TYR A N 1
ATOM 622 C CA . TYR A 1 84 ? -5.499 7.980 5.800 1.00 83.12 84 TYR A CA 1
ATOM 623 C C . TYR A 1 84 ? -4.665 9.249 5.996 1.00 83.12 84 TYR A C 1
ATOM 625 O O . TYR A 1 84 ? -4.112 9.447 7.067 1.00 83.12 84 TYR A O 1
ATOM 633 N N . GLY A 1 85 ? -4.586 10.144 5.012 1.00 71.56 85 GLY A N 1
ATOM 634 C CA . GLY A 1 85 ? -3.719 11.330 5.039 1.00 71.56 85 GLY A CA 1
ATOM 635 C C . GLY A 1 85 ? -4.092 12.400 6.066 1.00 71.56 85 GLY A C 1
ATOM 636 O O . GLY A 1 85 ? -3.316 13.319 6.274 1.00 71.56 85 GLY A O 1
ATOM 637 N N . LYS A 1 86 ? -5.255 12.300 6.724 1.00 69.31 86 LYS A N 1
ATOM 638 C CA . LYS A 1 86 ? -5.574 13.120 7.911 1.00 69.31 86 LYS A CA 1
ATOM 639 C C . LYS A 1 86 ? -4.991 12.548 9.214 1.00 69.31 86 LYS A C 1
ATOM 641 O O . LYS A 1 86 ? -5.032 13.227 10.232 1.00 69.31 86 LYS A O 1
ATOM 646 N N . LEU A 1 87 ? -4.534 11.296 9.185 1.00 59.34 87 LEU A N 1
ATOM 647 C CA . LEU A 1 87 ? -4.027 10.504 10.313 1.00 59.34 87 LEU A CA 1
ATOM 648 C C . LEU A 1 87 ? -2.551 10.091 10.129 1.00 59.34 87 LEU A C 1
ATOM 650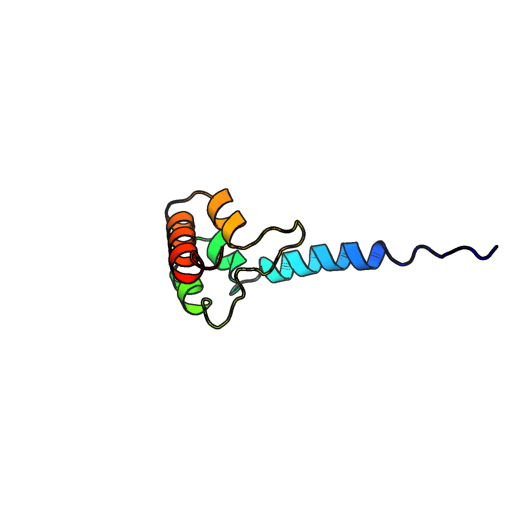 O O . LEU A 1 87 ? -2.025 9.358 10.965 1.00 59.34 87 LEU A O 1
ATOM 654 N N . LEU A 1 88 ? -1.922 10.488 9.018 1.00 53.72 88 LEU A N 1
ATOM 655 C CA . LEU A 1 88 ? -0.493 10.329 8.724 1.00 53.72 88 LEU A CA 1
ATOM 656 C C . LEU A 1 88 ? 0.232 11.631 9.061 1.00 53.72 88 LEU A C 1
ATOM 658 O O . LEU A 1 88 ? 1.359 11.528 9.588 1.00 53.72 88 LEU A O 1
#

pLDDT: mean 76.79, std 15.1, range [36.94, 92.44]

Secondary structure (DSSP, 8-state):
-------HHHHHHHHHHHHHHHHSSTTSHHHHHHTT-HHHHHHHTTTT--TT---TTS--HHHHHHHH--HHHHHHHHHHHHHHTT--

Foldseek 3Di:
DDDDDPPPPPVLVVVQVVQVVVCCDPLHLLVCLQVLPPVSLVVCPPPPDDQCDAHSVRDGSLNSLVVVPDPSSVVSNVVCCVVCVVPD

Organism: Haematococcus lacustris (NCBI:txid44745)

Sequence (88 aa):
MATQSGHGLTASKSNVAQQAKLMDSAGTAWHAVKYGNLEMITKLFPSQCNVYSKGPVGENCFHVALLLNTPSTLAIAKYLVKLYGKLL

InterPro domains:
  IPR036770 Ankyrin repeat-containing domain superfamily [SSF48403] (31-83)